Protein AF-A0A7X9MT19-F1 (afdb_monomer)

Sequence (142 aa):
MHLLQWLSTDEYKQKVISKILVEGAILQFILSFVMIAVYLFTDMEPLFLLLIPFAVFLFYSLARYIFSGIEFANVFTADEVRAAKKRNLLSSIAFCVGMSLLSILMGRSMLDSVMVPLIAGILWFVMNSISLRKSVQKNADL

Nearest PDB structures (foldseek):
  5mm0-assembly1_A  TM=4.218E-01  e=2.011E+00  Pyrococcus furiosus DSM 3638
  5mm1-assembly1_A  TM=3.998E-01  e=5.047E+00  Pyrococcus furiosus DSM 3638

Mean predicted aligned error: 5.87 Å

Structure (mmCIF, N/CA/C/O backbone):
data_AF-A0A7X9MT19-F1
#
_entry.id   AF-A0A7X9MT19-F1
#
loop_
_atom_site.group_PDB
_atom_site.id
_atom_site.type_symbol
_atom_site.label_atom_id
_atom_site.label_alt_id
_atom_site.label_comp_id
_atom_site.label_asym_id
_atom_site.label_entity_id
_atom_site.label_seq_id
_atom_site.pdbx_PDB_ins_code
_atom_site.Cartn_x
_atom_site.Cartn_y
_atom_site.Cartn_z
_atom_site.occupancy
_atom_site.B_iso_or_equiv
_atom_site.auth_seq_id
_atom_site.auth_comp_id
_atom_site.auth_asym_id
_atom_site.auth_atom_id
_atom_site.pdbx_PDB_model_num
ATOM 1 N N . MET A 1 1 ? 9.530 20.443 11.275 1.00 52.16 1 MET A N 1
ATOM 2 C CA . MET A 1 1 ? 8.618 19.321 10.961 1.00 52.16 1 MET A CA 1
ATOM 3 C C . MET A 1 1 ? 9.482 18.096 10.705 1.00 52.16 1 MET A C 1
ATOM 5 O O . MET A 1 1 ? 10.273 18.127 9.772 1.00 52.16 1 MET A O 1
ATOM 9 N N . HIS A 1 2 ? 9.442 17.084 11.575 1.00 68.44 2 HIS A N 1
ATOM 10 C CA . HIS A 1 2 ? 10.189 15.839 11.341 1.00 68.44 2 HIS A CA 1
ATOM 11 C C . HIS A 1 2 ? 9.504 15.061 10.207 1.00 68.44 2 HIS A C 1
ATOM 13 O O . HIS A 1 2 ? 8.283 14.939 10.227 1.00 68.44 2 HIS A O 1
ATOM 19 N N . LEU A 1 3 ? 10.267 14.507 9.254 1.00 65.25 3 LEU A N 1
ATOM 20 C CA . LEU A 1 3 ? 9.754 13.702 8.123 1.00 65.25 3 LEU A CA 1
ATOM 21 C C . LEU A 1 3 ? 8.758 12.603 8.554 1.00 65.25 3 LEU A C 1
ATOM 23 O O . LEU A 1 3 ? 7.848 12.251 7.811 1.00 65.25 3 LEU A O 1
ATOM 27 N N . LEU A 1 4 ? 8.892 12.113 9.787 1.00 67.00 4 LEU A N 1
ATOM 28 C CA . LEU A 1 4 ? 8.048 11.078 10.382 1.00 67.00 4 LEU A CA 1
ATOM 29 C C . LEU A 1 4 ? 6.609 11.526 10.685 1.00 67.00 4 LEU A C 1
ATOM 31 O O . LEU A 1 4 ? 5.703 10.697 10.668 1.00 67.00 4 LEU A O 1
ATOM 35 N N . GLN A 1 5 ? 6.367 12.825 10.898 1.00 72.31 5 GLN A N 1
ATOM 36 C CA . GLN A 1 5 ? 5.022 13.351 11.177 1.00 72.31 5 GLN A CA 1
ATOM 37 C C . GLN A 1 5 ? 4.077 13.246 9.973 1.00 72.31 5 GLN A C 1
ATOM 39 O O . GLN A 1 5 ? 2.864 13.291 10.155 1.00 72.31 5 GLN A O 1
ATOM 44 N N . TRP A 1 6 ? 4.608 13.079 8.758 1.00 73.31 6 TRP A N 1
ATOM 45 C CA . TRP A 1 6 ? 3.794 12.854 7.562 1.00 73.31 6 TRP A CA 1
ATOM 46 C C . TRP A 1 6 ? 3.208 11.433 7.498 1.00 73.31 6 TRP A C 1
ATOM 48 O O . TRP A 1 6 ? 2.183 11.220 6.860 1.00 73.31 6 TRP A O 1
ATOM 58 N N . LEU A 1 7 ? 3.831 10.459 8.176 1.00 73.94 7 LEU A N 1
ATOM 59 C CA . LEU A 1 7 ? 3.422 9.050 8.126 1.00 73.94 7 LEU A CA 1
ATOM 60 C C . LEU A 1 7 ? 2.205 8.753 9.011 1.00 73.94 7 LEU A C 1
ATOM 62 O O . LEU A 1 7 ? 1.333 7.979 8.628 1.00 73.94 7 LEU A O 1
ATOM 66 N N . SER A 1 8 ? 2.162 9.317 10.218 1.00 79.00 8 SER A N 1
ATOM 67 C CA . SER A 1 8 ? 1.077 9.128 11.188 1.00 79.00 8 SER A CA 1
ATOM 68 C C . SER A 1 8 ? 1.238 10.127 12.332 1.00 79.00 8 SER A C 1
ATOM 70 O O . SER A 1 8 ? 2.356 10.531 12.635 1.00 79.00 8 SER A O 1
ATOM 72 N N . THR A 1 9 ? 0.158 10.493 13.019 1.00 81.50 9 THR A N 1
ATOM 73 C CA . THR A 1 9 ? 0.226 11.253 14.283 1.00 81.50 9 THR A CA 1
ATOM 74 C C . THR A 1 9 ? 0.590 10.374 15.485 1.00 81.50 9 THR A C 1
ATOM 76 O O . THR A 1 9 ? 1.100 10.874 16.480 1.00 81.50 9 THR A O 1
ATOM 79 N N . ASP A 1 10 ? 0.362 9.066 15.376 1.00 85.44 10 ASP A N 1
ATOM 80 C CA . ASP A 1 10 ? 0.669 8.053 16.390 1.00 85.44 10 ASP A CA 1
ATOM 81 C C . ASP A 1 10 ? 2.124 7.557 16.265 1.00 85.44 10 ASP A C 1
ATOM 83 O O . ASP A 1 10 ? 2.519 7.042 15.212 1.00 85.44 10 ASP A O 1
ATOM 87 N N . GLU A 1 11 ? 2.904 7.690 17.345 1.00 86.50 11 GLU A N 1
ATOM 88 C CA . GLU A 1 11 ? 4.321 7.306 17.423 1.00 86.50 11 GLU A CA 1
ATOM 89 C C . GLU A 1 11 ? 4.543 5.799 17.214 1.00 86.50 11 GLU A C 1
ATOM 91 O O . GLU A 1 11 ? 5.501 5.396 16.545 1.00 86.50 11 GLU A O 1
ATOM 96 N N . TYR A 1 12 ? 3.648 4.950 17.731 1.00 86.50 12 TYR A N 1
ATOM 97 C CA . TYR A 1 12 ? 3.736 3.503 17.532 1.00 86.50 12 TYR A CA 1
ATOM 98 C C . TYR A 1 12 ? 3.624 3.171 16.043 1.00 86.50 12 TYR A C 1
ATOM 100 O O . TYR A 1 12 ? 4.444 2.431 15.489 1.00 86.50 12 TYR A O 1
ATOM 108 N N . LYS A 1 13 ? 2.660 3.798 15.362 1.00 87.62 13 LYS A N 1
ATOM 109 C CA . LYS A 1 13 ? 2.476 3.627 13.919 1.00 87.62 13 LYS A CA 1
ATOM 110 C C . LYS A 1 13 ? 3.675 4.127 13.124 1.00 87.62 13 LYS A C 1
ATOM 112 O O . LYS A 1 13 ? 4.129 3.425 12.224 1.00 87.62 13 LYS A O 1
ATOM 117 N N . GLN A 1 14 ? 4.230 5.287 13.481 1.00 88.94 14 GLN A N 1
ATOM 118 C CA . GLN A 1 14 ? 5.434 5.813 12.830 1.00 88.94 14 GLN A CA 1
ATOM 119 C C . GLN A 1 14 ? 6.601 4.821 12.914 1.00 88.94 14 GLN A C 1
ATOM 121 O O . GLN A 1 14 ? 7.248 4.551 11.899 1.00 88.94 14 GLN A O 1
ATOM 126 N N . LYS A 1 15 ? 6.850 4.243 14.097 1.00 90.19 15 LYS A N 1
ATOM 127 C CA . LYS A 1 15 ? 7.925 3.260 14.308 1.00 90.19 15 LYS A CA 1
ATOM 128 C C . LYS A 1 15 ? 7.729 2.007 13.457 1.00 90.19 15 LYS A C 1
ATOM 130 O O . LYS A 1 15 ? 8.677 1.554 12.815 1.00 90.19 15 LYS A O 1
ATOM 135 N N . VAL A 1 16 ? 6.509 1.470 13.406 1.00 91.62 16 VAL A N 1
ATOM 136 C CA . VAL A 1 16 ? 6.205 0.269 12.611 1.00 91.62 16 VAL A CA 1
ATOM 137 C C . VAL A 1 16 ? 6.347 0.539 11.113 1.00 91.62 16 VAL A C 1
ATOM 139 O O . VAL A 1 16 ? 7.021 -0.230 10.430 1.00 91.62 16 VAL A O 1
ATOM 142 N N . ILE A 1 17 ? 5.776 1.635 10.600 1.00 92.38 17 ILE A N 1
ATOM 143 C CA . ILE A 1 17 ? 5.865 1.957 9.168 1.00 92.38 17 ILE A CA 1
ATOM 144 C C . ILE A 1 17 ? 7.322 2.215 8.770 1.00 92.38 17 ILE A C 1
ATOM 146 O O . ILE A 1 17 ? 7.785 1.670 7.772 1.00 92.38 17 ILE A O 1
ATOM 150 N N . SER A 1 18 ? 8.073 2.970 9.576 1.00 92.81 18 SER A N 1
ATOM 151 C CA . SER A 1 18 ? 9.489 3.249 9.300 1.00 92.81 18 SER A CA 1
ATOM 152 C C . SER A 1 18 ? 10.316 1.969 9.255 1.00 92.81 18 SER A C 1
ATOM 154 O O . SER A 1 18 ? 11.120 1.794 8.346 1.00 92.81 18 SER A O 1
ATOM 156 N N . LYS A 1 19 ? 10.082 1.039 10.190 1.00 94.56 19 LYS A N 1
ATOM 157 C CA . LYS A 1 19 ? 10.743 -0.269 10.185 1.00 94.56 19 LYS A CA 1
ATOM 158 C C . LYS A 1 19 ? 10.461 -1.035 8.891 1.00 94.56 19 LYS A C 1
ATOM 160 O O . LYS A 1 19 ? 11.397 -1.536 8.282 1.00 94.56 19 LYS A O 1
ATOM 165 N N . ILE A 1 20 ? 9.202 -1.092 8.456 1.00 94.94 20 ILE A N 1
ATOM 166 C CA . ILE A 1 20 ? 8.810 -1.785 7.219 1.00 94.94 20 ILE A CA 1
ATOM 167 C C . ILE A 1 20 ? 9.474 -1.144 5.995 1.00 94.94 20 ILE A C 1
ATOM 169 O O . ILE A 1 20 ? 10.001 -1.860 5.146 1.00 94.94 20 ILE A O 1
ATOM 173 N N . LEU A 1 21 ? 9.488 0.190 5.918 1.00 95.12 21 LEU A N 1
ATOM 174 C CA . LEU A 1 21 ? 10.123 0.915 4.817 1.00 95.12 21 LEU A CA 1
ATOM 175 C C . LEU A 1 21 ? 11.637 0.690 4.782 1.00 95.12 21 LEU A C 1
ATOM 177 O O . LEU A 1 21 ? 12.192 0.491 3.707 1.00 95.12 21 LEU A O 1
ATOM 181 N N . VAL A 1 22 ? 12.302 0.678 5.939 1.00 96.38 22 VAL A N 1
ATOM 182 C CA . VAL A 1 22 ? 13.739 0.388 6.030 1.00 96.38 22 VAL A CA 1
ATOM 183 C C . VAL A 1 22 ? 14.032 -1.066 5.649 1.00 96.38 22 VAL A C 1
ATOM 185 O O . VAL A 1 22 ? 14.935 -1.298 4.851 1.00 96.38 22 VAL A O 1
ATOM 188 N N . GLU A 1 23 ? 13.255 -2.037 6.148 1.00 96.38 23 GLU A N 1
ATOM 189 C CA . GLU A 1 23 ? 13.363 -3.454 5.752 1.00 96.38 23 GLU A CA 1
ATOM 190 C C . GLU A 1 23 ? 13.232 -3.602 4.225 1.00 96.38 23 GLU A C 1
ATOM 192 O O . GLU A 1 23 ? 14.074 -4.231 3.582 1.00 96.38 23 GLU A O 1
ATOM 197 N N . GLY A 1 24 ? 12.219 -2.964 3.633 1.00 97.12 24 GLY A N 1
ATOM 198 C CA . GLY A 1 24 ? 12.013 -2.955 2.189 1.00 97.12 24 GLY A CA 1
ATOM 199 C C . GLY A 1 24 ? 13.169 -2.298 1.433 1.00 97.12 24 GLY A C 1
ATOM 200 O O . GLY A 1 24 ? 13.638 -2.848 0.439 1.00 97.12 24 GLY A O 1
ATOM 201 N N . ALA A 1 25 ? 13.639 -1.132 1.879 1.00 97.06 25 ALA A N 1
ATOM 202 C CA . ALA A 1 25 ? 14.693 -0.383 1.198 1.00 97.06 25 ALA A CA 1
ATOM 203 C C . ALA A 1 25 ? 16.029 -1.139 1.210 1.00 97.06 25 ALA A C 1
ATOM 205 O O . ALA A 1 25 ? 16.744 -1.134 0.210 1.00 97.06 25 ALA A O 1
ATOM 206 N N . ILE A 1 26 ? 16.344 -1.841 2.304 1.00 97.94 26 ILE A N 1
ATOM 207 C CA . ILE A 1 26 ? 17.516 -2.723 2.383 1.00 97.94 26 ILE A CA 1
ATOM 208 C C . ILE A 1 26 ? 17.389 -3.869 1.371 1.00 97.94 26 ILE A C 1
ATOM 210 O O . ILE A 1 26 ? 18.339 -4.140 0.637 1.00 97.94 26 ILE A O 1
ATOM 214 N N . LEU A 1 27 ? 16.219 -4.513 1.286 1.00 97.38 27 LEU A N 1
ATOM 215 C CA . LEU A 1 27 ? 15.971 -5.567 0.297 1.00 97.38 27 LEU A CA 1
ATOM 216 C C . LEU A 1 27 ? 16.119 -5.050 -1.137 1.00 97.38 27 LEU A C 1
ATOM 218 O O . LEU A 1 27 ? 16.770 -5.698 -1.954 1.00 97.38 27 LEU A O 1
ATOM 222 N N . GLN A 1 28 ? 15.567 -3.871 -1.430 1.00 97.75 28 GLN A N 1
ATOM 223 C CA . GLN A 1 28 ? 15.719 -3.219 -2.728 1.00 97.75 28 GLN A CA 1
ATOM 224 C C . GLN A 1 28 ? 17.185 -2.946 -3.043 1.00 97.75 28 GLN A C 1
ATOM 226 O O . GLN A 1 28 ? 17.639 -3.251 -4.139 1.00 97.75 28 GLN A O 1
ATOM 231 N N . PHE A 1 29 ? 17.923 -2.377 -2.090 1.00 97.56 29 PHE A N 1
ATOM 232 C CA . PHE A 1 29 ? 19.330 -2.039 -2.256 1.00 97.56 29 PHE A CA 1
ATOM 233 C C . PHE A 1 29 ? 20.152 -3.276 -2.615 1.00 97.56 29 PHE A C 1
ATOM 235 O O . PHE A 1 29 ? 20.856 -3.267 -3.620 1.00 97.56 29 PHE A O 1
ATOM 242 N N . ILE A 1 30 ? 19.993 -4.364 -1.856 1.00 97.69 30 ILE A N 1
ATOM 243 C CA . ILE A 1 30 ? 20.666 -5.638 -2.132 1.00 97.69 30 ILE A CA 1
ATOM 244 C C . ILE A 1 30 ? 20.270 -6.165 -3.515 1.00 97.69 30 ILE A C 1
ATOM 246 O O . ILE A 1 30 ? 21.142 -6.533 -4.303 1.00 97.69 30 ILE A O 1
ATOM 250 N N . LEU A 1 31 ? 18.973 -6.168 -3.843 1.00 97.19 31 LEU A N 1
ATOM 251 C CA . LEU A 1 31 ? 18.499 -6.698 -5.119 1.00 97.19 31 LEU A CA 1
ATOM 252 C C . LEU A 1 31 ? 18.999 -5.875 -6.310 1.00 97.19 31 LEU A C 1
ATOM 254 O O . LEU A 1 31 ? 19.313 -6.453 -7.344 1.00 97.19 31 LEU A O 1
ATOM 258 N N . SER A 1 32 ? 19.156 -4.559 -6.163 1.00 96.56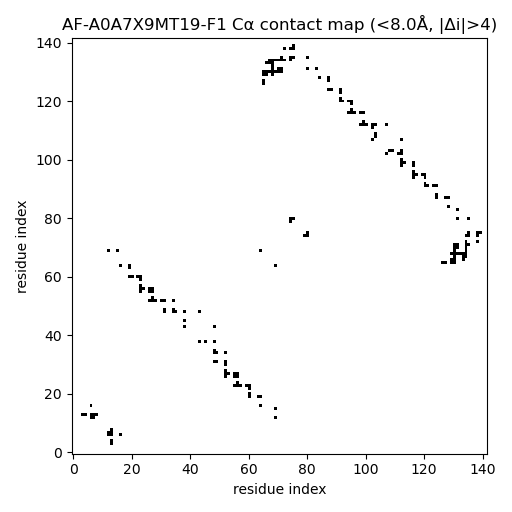 32 SER A N 1
ATOM 259 C CA . SER A 1 32 ? 19.75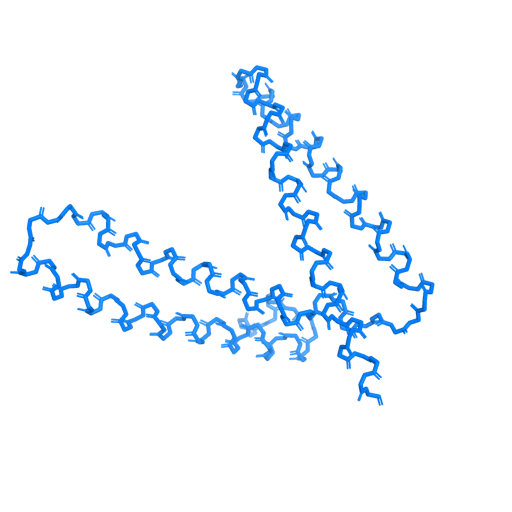0 -3.706 -7.195 1.00 96.56 32 SER A CA 1
ATOM 260 C C . SER A 1 32 ? 21.183 -4.125 -7.534 1.00 96.56 32 SER A C 1
ATOM 262 O O . SER A 1 32 ? 21.518 -4.195 -8.712 1.00 96.56 32 SER A O 1
ATOM 264 N N . PHE A 1 33 ? 22.019 -4.479 -6.548 1.00 96.56 33 PHE A N 1
ATOM 265 C CA . PHE A 1 33 ? 23.363 -5.009 -6.836 1.00 96.56 33 PHE A CA 1
ATOM 266 C C . PHE A 1 33 ? 23.313 -6.353 -7.554 1.00 96.56 33 PHE A C 1
ATOM 268 O O . PHE A 1 33 ? 24.092 -6.580 -8.479 1.00 96.56 33 PHE A O 1
ATOM 275 N N . VAL A 1 34 ? 22.380 -7.227 -7.168 1.00 96.06 34 VAL A N 1
ATOM 276 C CA . VAL A 1 34 ? 22.169 -8.500 -7.868 1.00 96.06 34 VAL A CA 1
ATOM 277 C C . VAL A 1 34 ? 21.769 -8.246 -9.323 1.00 96.06 34 VAL A C 1
ATOM 279 O O . VAL A 1 34 ? 22.333 -8.866 -10.217 1.00 96.06 34 VAL A O 1
ATOM 282 N N . MET A 1 35 ? 20.861 -7.303 -9.587 1.00 95.88 35 MET A N 1
ATOM 283 C CA . MET A 1 35 ? 20.431 -6.970 -10.950 1.00 95.88 35 MET A CA 1
ATOM 284 C C . MET A 1 35 ? 21.548 -6.337 -11.784 1.00 95.88 35 MET A C 1
ATOM 286 O O . MET A 1 35 ? 21.666 -6.650 -12.965 1.00 95.88 35 MET A O 1
ATOM 290 N N . ILE A 1 36 ? 22.407 -5.508 -11.180 1.00 94.62 36 ILE A N 1
ATOM 291 C CA . ILE A 1 36 ? 23.613 -4.993 -11.847 1.00 94.62 36 ILE A CA 1
ATOM 292 C C . ILE A 1 36 ? 24.542 -6.149 -12.229 1.00 94.62 36 ILE A C 1
ATOM 294 O O . ILE A 1 36 ? 25.047 -6.173 -13.344 1.00 94.62 36 ILE A O 1
ATOM 298 N N . ALA A 1 37 ? 24.747 -7.129 -11.345 1.00 94.69 37 ALA A N 1
ATOM 299 C CA . ALA A 1 37 ? 25.545 -8.302 -11.683 1.00 94.69 37 ALA A CA 1
ATOM 300 C C . ALA A 1 37 ? 24.906 -9.100 -12.832 1.00 94.69 37 ALA A C 1
ATOM 302 O O . ALA A 1 37 ? 25.599 -9.444 -13.781 1.00 94.69 37 ALA A O 1
ATOM 303 N N . VAL A 1 38 ? 23.588 -9.332 -12.796 1.00 95.06 38 VAL A N 1
ATOM 304 C CA . VAL A 1 38 ? 22.850 -10.014 -13.877 1.00 95.06 38 VAL A CA 1
ATOM 305 C C . VAL A 1 38 ? 23.005 -9.281 -15.212 1.00 95.06 38 VAL A C 1
ATOM 307 O O . VAL A 1 38 ? 23.246 -9.931 -16.227 1.00 95.06 38 VAL A O 1
ATOM 310 N N . TYR A 1 39 ? 22.940 -7.948 -15.216 1.00 94.81 39 TYR A N 1
ATOM 311 C CA . TYR A 1 39 ? 23.153 -7.134 -16.416 1.00 94.81 39 TYR A CA 1
ATOM 312 C C . TYR A 1 39 ? 24.520 -7.381 -17.068 1.00 94.81 39 TYR A C 1
ATOM 314 O O . TYR A 1 39 ? 24.631 -7.409 -18.285 1.00 94.81 39 TYR A O 1
ATOM 322 N N . LEU A 1 40 ? 25.572 -7.591 -16.270 1.00 94.19 40 LEU A N 1
ATOM 323 C CA . LEU A 1 40 ? 26.923 -7.816 -16.800 1.00 94.19 40 LEU A CA 1
ATOM 324 C C . LEU A 1 40 ? 27.084 -9.171 -17.505 1.00 94.19 40 LEU A C 1
ATOM 326 O O . LEU A 1 40 ? 28.036 -9.344 -18.262 1.00 94.19 40 LEU A O 1
ATOM 330 N N . PHE A 1 41 ? 26.186 -10.127 -17.253 1.00 94.31 41 PHE A N 1
ATOM 331 C CA . PHE A 1 41 ? 26.259 -11.486 -17.798 1.00 94.31 41 PHE A CA 1
ATOM 332 C C . PHE A 1 41 ? 25.088 -11.842 -18.724 1.00 94.31 41 PHE A C 1
ATOM 334 O O . PHE A 1 41 ? 25.019 -12.975 -19.199 1.00 94.31 41 PHE A O 1
ATOM 341 N N . THR A 1 42 ? 24.151 -10.919 -18.962 1.00 93.00 42 THR A N 1
ATOM 342 C CA . THR A 1 42 ? 22.942 -11.171 -19.759 1.00 93.00 42 THR A CA 1
ATOM 343 C C . THR A 1 42 ? 22.549 -9.946 -20.579 1.00 93.00 42 THR A C 1
ATOM 345 O O . THR A 1 42 ? 22.718 -8.819 -20.129 1.00 93.00 42 THR A O 1
ATOM 348 N N . ASP A 1 43 ? 21.923 -10.157 -21.737 1.00 92.12 43 ASP A N 1
ATOM 349 C CA . ASP A 1 43 ? 21.379 -9.079 -22.581 1.00 92.12 43 ASP A CA 1
ATOM 350 C C . ASP A 1 43 ? 19.955 -8.660 -22.160 1.00 92.12 43 ASP A C 1
ATOM 352 O O . ASP A 1 43 ? 19.113 -8.306 -22.988 1.00 92.12 43 ASP A O 1
ATOM 356 N N . MET A 1 44 ? 19.635 -8.759 -20.865 1.00 91.88 44 MET A N 1
ATOM 357 C CA . MET A 1 44 ? 18.319 -8.370 -20.360 1.00 91.88 44 MET A CA 1
ATOM 358 C C . MET A 1 44 ? 18.088 -6.865 -20.510 1.00 91.88 44 MET A C 1
ATOM 360 O O . MET A 1 44 ? 18.973 -6.048 -20.255 1.00 91.88 44 MET A O 1
ATOM 364 N N . GLU A 1 45 ? 16.856 -6.491 -20.860 1.00 93.56 45 GLU A N 1
ATOM 365 C CA . GLU A 1 45 ? 16.482 -5.087 -20.998 1.00 93.56 45 GLU A CA 1
ATOM 366 C C . GLU A 1 45 ? 16.666 -4.341 -19.657 1.00 93.56 45 GLU A C 1
ATOM 368 O O . GLU A 1 45 ? 16.104 -4.766 -18.635 1.00 93.56 45 GLU A O 1
ATOM 373 N N . PRO A 1 46 ? 17.391 -3.203 -19.635 1.00 92.44 46 PRO A N 1
ATOM 374 C CA . PRO A 1 46 ? 17.668 -2.457 -18.405 1.00 92.44 46 PRO A CA 1
ATOM 375 C C . PRO A 1 46 ? 16.412 -2.051 -17.627 1.00 92.44 46 PRO A C 1
ATOM 377 O O . PRO A 1 46 ? 16.438 -1.964 -16.398 1.00 92.44 46 PRO A O 1
ATOM 380 N N . LEU A 1 47 ? 15.297 -1.829 -18.331 1.00 94.50 47 LEU A N 1
ATOM 381 C CA . LEU A 1 47 ? 14.023 -1.475 -17.716 1.00 94.50 47 LEU A CA 1
ATOM 382 C C . LEU A 1 47 ? 13.511 -2.580 -16.782 1.00 94.50 47 LEU A C 1
ATOM 384 O O . LEU A 1 47 ? 13.091 -2.278 -15.666 1.00 94.50 47 LEU A O 1
ATOM 388 N N . PHE A 1 48 ? 13.578 -3.852 -17.192 1.00 91.75 48 PHE A N 1
ATOM 389 C CA . PHE A 1 48 ? 13.139 -4.968 -16.346 1.00 91.75 48 PHE A CA 1
ATOM 390 C C . PHE A 1 48 ? 14.048 -5.145 -15.130 1.00 91.75 48 PHE A C 1
ATOM 392 O O . PHE A 1 48 ? 13.559 -5.366 -14.021 1.00 91.75 48 PHE A O 1
ATOM 399 N N . LEU A 1 49 ? 15.358 -4.979 -15.318 1.00 93.38 49 LEU A N 1
ATOM 400 C CA . LEU A 1 49 ? 16.343 -5.071 -14.241 1.00 93.38 49 LEU A CA 1
ATOM 401 C C . LEU A 1 49 ? 16.157 -3.976 -13.185 1.00 93.38 49 LEU A C 1
ATOM 403 O O . LEU A 1 49 ? 16.361 -4.230 -12.001 1.00 93.38 49 LEU A O 1
ATOM 407 N N . LEU A 1 50 ? 15.714 -2.782 -13.587 1.00 94.25 50 LEU A N 1
ATOM 408 C CA . LEU A 1 50 ? 15.332 -1.719 -12.659 1.00 94.25 50 LEU A CA 1
ATOM 409 C C . LEU A 1 50 ? 13.972 -1.994 -12.003 1.00 94.25 50 LEU A C 1
ATOM 411 O O . LEU A 1 50 ? 13.802 -1.766 -10.806 1.00 94.25 50 LEU A O 1
ATOM 415 N N . LEU A 1 51 ? 12.995 -2.480 -12.770 1.00 96.06 51 LEU A N 1
ATOM 416 C CA . LEU A 1 51 ? 11.627 -2.673 -12.293 1.00 96.06 51 LEU A CA 1
ATOM 417 C C . LEU A 1 51 ? 11.549 -3.716 -11.172 1.00 96.06 51 LEU A C 1
ATOM 419 O O . LEU A 1 51 ? 10.789 -3.525 -10.225 1.00 96.06 51 LEU A O 1
ATOM 423 N N . ILE A 1 52 ? 12.337 -4.792 -11.248 1.00 95.69 52 ILE A N 1
ATOM 424 C CA . ILE A 1 52 ? 12.289 -5.905 -10.288 1.00 95.69 52 ILE A CA 1
ATOM 425 C C . ILE A 1 52 ? 12.587 -5.446 -8.839 1.00 95.69 52 ILE A C 1
ATOM 427 O O . ILE A 1 52 ? 11.732 -5.670 -7.979 1.00 95.69 52 ILE A O 1
ATOM 431 N N . PRO A 1 53 ? 13.711 -4.764 -8.524 1.00 96.44 53 PRO A N 1
ATOM 432 C CA . PRO A 1 53 ? 13.979 -4.207 -7.193 1.00 96.44 53 PRO A CA 1
ATOM 433 C C . PRO A 1 53 ? 12.871 -3.306 -6.655 1.00 96.44 53 PRO A C 1
ATOM 435 O O . PRO A 1 53 ? 12.470 -3.452 -5.499 1.00 96.44 53 PRO A O 1
ATOM 438 N N . PHE A 1 54 ? 12.337 -2.408 -7.485 1.00 96.62 54 PHE A N 1
ATOM 439 C CA . PHE A 1 54 ? 11.257 -1.511 -7.073 1.00 96.62 54 PHE A CA 1
ATOM 440 C C . PHE A 1 54 ? 9.936 -2.253 -6.846 1.00 96.62 54 PHE A C 1
ATOM 442 O O . PHE A 1 54 ? 9.231 -1.973 -5.877 1.00 96.62 54 PHE A O 1
ATOM 449 N N . ALA A 1 55 ? 9.605 -3.229 -7.691 1.00 96.38 55 ALA A N 1
ATOM 450 C CA . ALA A 1 55 ? 8.430 -4.067 -7.495 1.00 96.38 55 ALA A CA 1
ATOM 451 C C . ALA A 1 55 ? 8.542 -4.852 -6.180 1.00 96.38 55 ALA A C 1
ATOM 453 O O . ALA A 1 55 ? 7.606 -4.845 -5.382 1.00 96.38 55 ALA A O 1
ATOM 454 N N . VAL A 1 56 ? 9.701 -5.461 -5.906 1.00 96.38 56 VAL A N 1
ATOM 455 C CA . VAL A 1 56 ? 9.953 -6.179 -4.647 1.00 96.38 56 VAL A CA 1
ATOM 456 C C . VAL A 1 56 ? 9.816 -5.249 -3.447 1.00 96.38 56 VAL A C 1
ATOM 458 O O . VAL A 1 56 ? 9.126 -5.613 -2.498 1.00 96.38 56 VAL A O 1
ATOM 461 N N . PHE A 1 57 ? 10.388 -4.042 -3.496 1.00 97.69 57 PHE A N 1
ATOM 462 C CA . PHE A 1 57 ? 10.214 -3.033 -2.448 1.00 97.69 57 PHE A CA 1
ATOM 463 C C . PHE A 1 57 ? 8.740 -2.753 -2.154 1.00 97.69 57 PHE A C 1
ATOM 465 O O . PHE A 1 57 ? 8.305 -2.837 -1.001 1.00 97.69 57 PHE A O 1
ATOM 472 N N . LEU A 1 58 ? 7.971 -2.435 -3.199 1.00 96.50 58 LEU A N 1
ATOM 473 C CA . LEU A 1 58 ? 6.567 -2.062 -3.079 1.00 96.50 58 LEU A CA 1
ATOM 474 C C . LEU A 1 58 ? 5.731 -3.219 -2.533 1.00 96.50 58 LEU A C 1
ATOM 476 O O . LEU A 1 58 ? 5.023 -3.042 -1.542 1.00 96.50 58 LEU A O 1
ATOM 480 N N . PHE A 1 59 ? 5.837 -4.410 -3.128 1.00 95.50 59 PHE A N 1
ATOM 481 C CA . PHE A 1 59 ? 5.049 -5.567 -2.704 1.00 95.50 59 PHE A CA 1
ATOM 482 C C . PHE A 1 59 ? 5.444 -6.062 -1.315 1.00 95.50 59 PHE A C 1
ATOM 484 O O . PHE A 1 59 ? 4.560 -6.383 -0.521 1.00 95.50 59 PHE A O 1
ATOM 491 N N . TYR A 1 60 ? 6.738 -6.079 -0.982 1.00 96.25 60 TYR A N 1
ATOM 492 C CA . TYR A 1 60 ? 7.203 -6.443 0.355 1.00 96.25 60 TYR A CA 1
ATOM 493 C C . TYR A 1 60 ? 6.652 -5.481 1.408 1.00 96.25 60 TYR A C 1
ATOM 495 O O . TYR A 1 60 ? 6.050 -5.914 2.393 1.00 96.25 60 TYR A O 1
ATOM 503 N N . SER A 1 61 ? 6.811 -4.175 1.176 1.00 96.19 61 SER A N 1
ATOM 504 C CA . SER A 1 61 ? 6.380 -3.141 2.117 1.00 96.19 61 SER A CA 1
ATOM 505 C C . SER A 1 61 ? 4.865 -3.161 2.294 1.00 96.19 61 SER A C 1
ATOM 507 O O . SER A 1 61 ? 4.373 -3.140 3.422 1.00 96.19 61 SER A O 1
ATOM 509 N N . LEU A 1 62 ? 4.118 -3.289 1.194 1.00 93.44 62 LEU A N 1
ATOM 510 C CA . LEU A 1 62 ? 2.662 -3.383 1.209 1.00 93.44 62 LEU A CA 1
ATOM 511 C C . LEU A 1 62 ? 2.180 -4.634 1.950 1.00 93.44 62 LEU A C 1
ATOM 513 O O . LEU A 1 62 ? 1.319 -4.540 2.823 1.00 93.44 62 LEU A O 1
ATOM 517 N N . ALA A 1 63 ? 2.756 -5.801 1.652 1.00 91.75 63 ALA A N 1
ATOM 518 C CA . ALA A 1 63 ? 2.399 -7.047 2.318 1.00 91.75 63 ALA A CA 1
ATOM 519 C C . ALA A 1 63 ? 2.679 -6.969 3.823 1.00 91.75 63 ALA A C 1
ATOM 521 O O . ALA A 1 63 ? 1.815 -7.296 4.637 1.00 91.75 63 ALA A O 1
ATOM 522 N N . ARG A 1 64 ? 3.865 -6.490 4.216 1.00 94.31 64 ARG A N 1
ATOM 523 C CA . ARG A 1 64 ? 4.241 -6.324 5.627 1.00 94.31 64 ARG A CA 1
ATOM 524 C C . ARG A 1 64 ? 3.342 -5.323 6.337 1.00 94.31 64 ARG A C 1
ATOM 526 O O . ARG A 1 64 ? 2.930 -5.598 7.462 1.00 94.31 64 ARG A O 1
ATOM 533 N N . TYR A 1 65 ? 2.979 -4.227 5.675 1.00 92.94 65 TYR A N 1
ATOM 534 C CA . TYR A 1 65 ? 2.014 -3.263 6.191 1.00 92.94 65 TYR A CA 1
ATOM 535 C C . TYR A 1 65 ? 0.654 -3.926 6.455 1.00 92.94 65 TYR A C 1
ATOM 537 O O . TYR A 1 65 ? 0.189 -3.920 7.595 1.00 92.94 65 TYR A O 1
ATOM 545 N N . ILE A 1 66 ? 0.068 -4.608 5.465 1.00 90.38 66 ILE A N 1
ATOM 546 C CA . ILE A 1 66 ? -1.208 -5.328 5.624 1.00 90.38 66 ILE A CA 1
ATOM 547 C C . ILE A 1 66 ? -1.124 -6.347 6.767 1.00 90.38 66 ILE A C 1
ATOM 549 O O . ILE A 1 66 ? -1.977 -6.372 7.652 1.00 90.38 66 ILE A O 1
ATOM 553 N N . PHE A 1 67 ? -0.085 -7.184 6.788 1.00 89.88 67 PHE A N 1
ATOM 554 C CA . PHE A 1 67 ? 0.049 -8.237 7.797 1.00 89.88 67 PHE A CA 1
ATOM 555 C C . PHE A 1 67 ? 0.360 -7.713 9.194 1.00 89.88 67 PHE A C 1
ATOM 557 O O . PHE A 1 67 ? 0.107 -8.405 10.184 1.00 89.88 67 PHE A O 1
ATOM 564 N N . SER A 1 68 ? 0.901 -6.502 9.302 1.00 88.56 68 SER A N 1
ATOM 565 C CA . SER A 1 68 ? 1.143 -5.889 10.598 1.00 88.56 68 SER A CA 1
ATOM 566 C C . SER A 1 68 ? -0.149 -5.458 11.300 1.00 88.56 68 SER A C 1
ATOM 568 O O . SER A 1 68 ? -0.142 -5.409 12.529 1.00 88.56 68 SER A O 1
ATOM 570 N N . GLY A 1 69 ? -1.257 -5.248 10.576 1.00 86.81 69 GLY A N 1
ATOM 571 C CA . GLY A 1 69 ? -2.570 -4.943 11.161 1.00 86.81 69 GLY A CA 1
ATOM 572 C C . GLY A 1 69 ? -2.663 -3.570 11.841 1.00 86.81 69 GLY A C 1
ATOM 573 O O . GLY A 1 69 ? -3.650 -3.282 12.507 1.00 86.81 69 GLY A O 1
ATOM 574 N N . ILE A 1 70 ? -1.651 -2.708 11.681 1.00 88.00 70 ILE A N 1
ATOM 575 C CA . ILE A 1 70 ? -1.500 -1.432 12.419 1.00 88.00 70 ILE A CA 1
ATOM 576 C C . ILE A 1 70 ? -2.674 -0.486 12.177 1.00 88.00 70 ILE A C 1
ATOM 578 O O . ILE A 1 70 ? -3.007 0.345 13.023 1.00 88.00 70 ILE A O 1
ATOM 582 N N . GLU A 1 71 ? -3.300 -0.597 11.010 1.00 83.56 71 GLU A N 1
ATOM 583 C CA . GLU A 1 71 ? -4.435 0.231 10.622 1.00 83.56 71 GLU A CA 1
ATOM 584 C C . GLU A 1 71 ? -5.622 0.070 11.582 1.00 83.56 71 GLU A C 1
ATOM 586 O O . GLU A 1 71 ? -6.343 1.034 11.843 1.00 83.56 71 GLU A O 1
ATOM 591 N N . PHE A 1 72 ? -5.758 -1.114 12.184 1.00 86.62 72 PHE A N 1
ATOM 592 C CA . PHE A 1 72 ? -6.825 -1.458 13.119 1.00 86.62 72 PHE A CA 1
ATOM 593 C C . PHE A 1 72 ? -6.320 -1.697 14.547 1.00 86.62 72 PHE A C 1
ATOM 595 O O . PHE A 1 72 ? -7.061 -2.258 15.348 1.00 86.62 72 PHE A O 1
ATOM 602 N N . ALA A 1 73 ? -5.112 -1.224 14.890 1.00 82.06 73 ALA A N 1
ATOM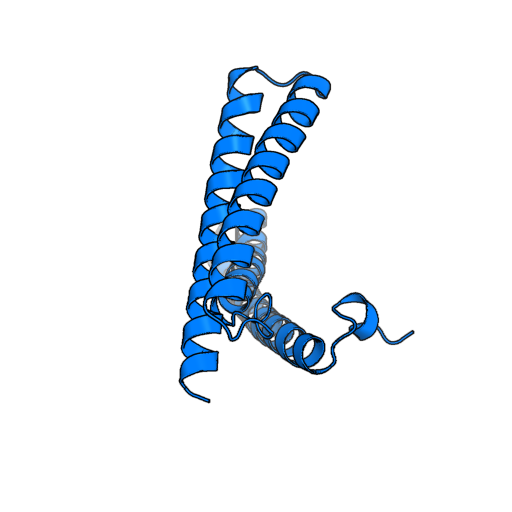 603 C CA . ALA A 1 73 ? -4.484 -1.449 16.201 1.00 82.06 73 ALA A CA 1
ATOM 604 C C . ALA A 1 73 ? -5.386 -1.085 17.399 1.00 82.06 73 ALA A C 1
ATOM 606 O O . ALA A 1 73 ? -5.291 -1.711 18.447 1.00 82.06 73 ALA A O 1
ATOM 607 N N . ASN A 1 74 ? -6.305 -0.131 17.216 1.00 82.19 74 ASN A N 1
ATOM 608 C CA . ASN A 1 74 ? -7.205 0.367 18.258 1.00 82.19 74 ASN A CA 1
ATOM 609 C C . ASN A 1 74 ? -8.580 -0.334 18.294 1.00 82.19 74 ASN A C 1
ATOM 611 O O . ASN A 1 74 ? -9.515 0.208 18.871 1.00 82.19 74 ASN A O 1
ATOM 615 N N . VAL A 1 75 ? -8.747 -1.475 17.620 1.00 84.19 75 VAL A N 1
ATOM 616 C CA . VAL A 1 75 ? -10.008 -2.236 17.578 1.00 84.19 75 VAL A CA 1
ATOM 617 C C . VAL A 1 75 ? -9.920 -3.417 18.543 1.00 84.19 75 VAL A C 1
ATOM 619 O O . VAL A 1 75 ? -9.155 -4.349 18.290 1.00 84.19 75 VAL A O 1
ATOM 622 N N . PHE A 1 76 ? -10.713 -3.408 19.615 1.00 82.06 76 PHE A N 1
ATOM 623 C CA . PHE A 1 76 ? -10.649 -4.415 20.686 1.00 82.06 76 PHE A CA 1
ATOM 624 C C . PHE A 1 76 ? -11.976 -5.146 20.909 1.00 82.06 76 PHE A C 1
ATOM 626 O O . PHE A 1 76 ? -11.984 -6.330 21.240 1.00 82.06 76 PHE A O 1
ATOM 633 N N . THR A 1 77 ? -13.110 -4.476 20.705 1.00 86.88 77 THR A N 1
ATOM 634 C CA . THR A 1 77 ? -14.434 -5.044 21.004 1.00 86.88 77 THR A CA 1
ATOM 635 C C . THR A 1 77 ? -15.119 -5.641 19.772 1.00 86.88 77 THR A C 1
ATOM 637 O O . THR A 1 77 ? -14.857 -5.261 18.628 1.00 86.88 77 THR A O 1
ATOM 640 N N . ALA A 1 78 ? -16.061 -6.566 19.990 1.00 85.50 78 ALA A N 1
ATOM 641 C CA . ALA A 1 78 ? -16.842 -7.172 18.907 1.00 85.50 78 ALA A CA 1
ATOM 642 C C . ALA A 1 78 ? -17.640 -6.132 18.093 1.00 85.50 78 ALA A C 1
ATOM 644 O O . ALA A 1 78 ? -17.771 -6.267 16.869 1.00 85.50 78 ALA A O 1
ATOM 645 N N . ASP A 1 79 ? -18.124 -5.078 18.754 1.00 87.81 79 ASP A N 1
ATOM 646 C CA . ASP A 1 79 ? -18.863 -3.991 18.114 1.00 87.81 79 ASP A CA 1
ATOM 647 C C . ASP A 1 79 ? -17.955 -3.132 17.229 1.00 87.81 79 ASP A C 1
ATOM 649 O O . ASP A 1 79 ? -18.311 -2.842 16.082 1.00 87.81 79 ASP A O 1
ATOM 653 N N . GLU A 1 80 ? -16.740 -2.813 17.686 1.00 88.75 80 GLU A N 1
ATOM 654 C CA . GLU A 1 80 ? -15.738 -2.107 16.878 1.00 88.75 80 GLU A CA 1
ATOM 655 C C . GLU A 1 80 ? -15.302 -2.933 15.663 1.00 88.75 80 GLU A C 1
ATOM 657 O O . GLU A 1 80 ? -15.167 -2.393 14.564 1.00 88.75 80 GLU A O 1
ATOM 662 N N . VAL A 1 81 ? -15.151 -4.254 15.812 1.00 88.50 81 VAL A N 1
ATOM 663 C CA . VAL A 1 81 ? -14.847 -5.152 14.686 1.00 88.50 81 VAL A CA 1
ATOM 664 C C . VAL A 1 81 ? -15.978 -5.142 13.659 1.00 88.50 81 VAL A C 1
ATOM 666 O O . VAL A 1 81 ? -15.727 -5.068 12.450 1.00 88.50 81 VAL A O 1
ATOM 669 N N . ARG A 1 82 ? -17.239 -5.208 14.105 1.00 89.56 82 ARG A N 1
ATOM 670 C CA . ARG A 1 82 ? -18.404 -5.160 13.208 1.00 89.56 82 ARG A CA 1
ATOM 671 C C . ARG A 1 82 ? -18.497 -3.806 12.498 1.00 89.56 82 ARG A C 1
ATOM 673 O O . ARG A 1 82 ? -18.727 -3.775 11.285 1.00 89.56 82 ARG A O 1
ATOM 680 N N . ALA A 1 83 ? -18.259 -2.709 13.214 1.00 90.88 83 ALA A N 1
ATOM 681 C CA . ALA A 1 83 ? -18.206 -1.368 12.642 1.00 90.88 83 ALA A CA 1
ATOM 682 C C . ALA A 1 83 ? -17.072 -1.232 11.612 1.00 90.88 83 ALA A C 1
ATOM 684 O O . ALA A 1 83 ? -17.301 -0.727 10.511 1.00 90.88 83 ALA A O 1
ATOM 685 N N . ALA A 1 84 ? -15.878 -1.754 11.910 1.00 90.81 84 ALA A N 1
ATOM 686 C CA . ALA A 1 84 ? -14.728 -1.738 11.010 1.00 90.81 84 ALA A CA 1
ATOM 687 C C . ALA A 1 84 ? -14.989 -2.526 9.718 1.00 90.81 84 ALA A C 1
ATOM 689 O O . ALA A 1 84 ? -14.683 -2.031 8.633 1.00 90.81 84 ALA A O 1
ATOM 690 N N . LYS A 1 85 ? -15.627 -3.704 9.800 1.00 90.69 85 LYS A N 1
ATOM 691 C CA . LYS A 1 85 ? -16.043 -4.478 8.615 1.00 90.69 85 LYS A CA 1
ATOM 692 C C . LYS A 1 85 ? -17.013 -3.696 7.733 1.00 90.69 85 LYS A C 1
ATOM 694 O O . LYS A 1 85 ? -16.822 -3.633 6.519 1.00 90.69 85 LYS A O 1
ATOM 699 N N . LYS A 1 86 ? -18.031 -3.070 8.335 1.00 91.88 86 LYS A N 1
ATOM 700 C CA . LYS A 1 86 ? -19.007 -2.251 7.600 1.00 91.88 86 LYS A CA 1
ATOM 701 C C . LYS A 1 86 ? -18.336 -1.042 6.947 1.00 91.88 86 LYS A C 1
ATOM 703 O O . LYS A 1 86 ? -18.591 -0.766 5.778 1.00 91.88 86 LYS A O 1
ATOM 708 N N . ARG A 1 87 ? -17.447 -0.357 7.675 1.00 92.25 87 ARG A N 1
ATOM 709 C CA . ARG A 1 87 ? -16.660 0.767 7.151 1.00 92.25 87 ARG A CA 1
ATOM 710 C C . ARG A 1 87 ? -15.799 0.334 5.971 1.00 92.25 87 ARG A C 1
ATOM 712 O O . ARG A 1 87 ? -15.794 1.032 4.968 1.00 92.25 87 ARG A O 1
ATOM 719 N N . ASN A 1 88 ? -15.123 -0.809 6.075 1.00 91.62 88 ASN A N 1
ATOM 720 C CA . ASN A 1 88 ? -14.289 -1.339 5.000 1.00 91.62 88 ASN A CA 1
ATOM 721 C C . ASN A 1 88 ? -15.100 -1.660 3.736 1.00 91.62 88 ASN A C 1
ATOM 723 O O . ASN A 1 88 ? -14.681 -1.345 2.626 1.00 91.62 88 ASN A O 1
ATOM 727 N N . LEU A 1 89 ? -16.283 -2.260 3.893 1.00 91.81 89 LEU A N 1
ATOM 728 C CA . LEU A 1 89 ? -17.172 -2.522 2.763 1.00 91.81 89 LEU A CA 1
ATOM 729 C C . LEU A 1 89 ? -17.605 -1.214 2.086 1.00 91.81 89 LEU A C 1
ATOM 731 O O . LEU A 1 89 ? -17.476 -1.075 0.873 1.00 91.81 89 LEU A O 1
ATOM 735 N N . LEU A 1 90 ? -18.071 -0.242 2.875 1.00 93.44 90 LEU A N 1
ATOM 736 C CA . LEU A 1 90 ? -18.521 1.052 2.362 1.00 93.44 90 LEU A CA 1
ATOM 737 C C . LEU A 1 90 ? -17.390 1.832 1.688 1.00 93.44 90 LEU A C 1
ATOM 739 O O . LEU A 1 90 ? -17.607 2.3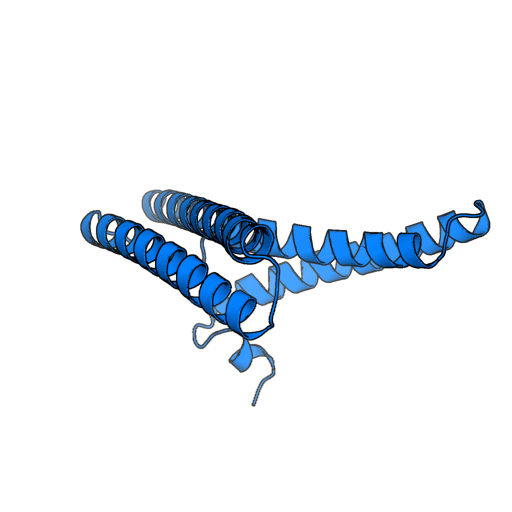92 0.618 1.00 93.44 90 LEU A O 1
ATOM 743 N N . SER A 1 91 ? -16.188 1.848 2.271 1.00 91.44 91 SER A N 1
ATOM 744 C CA . SER A 1 91 ? -15.036 2.530 1.676 1.00 91.44 91 SER A CA 1
ATOM 745 C C . SER A 1 91 ? -14.583 1.862 0.381 1.00 91.44 91 SER A C 1
ATOM 747 O O . SER A 1 91 ? -14.253 2.563 -0.569 1.00 91.44 91 SER A O 1
ATOM 749 N N . SER A 1 92 ? -14.636 0.531 0.303 1.00 91.19 92 SER A N 1
ATOM 750 C CA . SER A 1 92 ? -14.301 -0.210 -0.919 1.00 91.19 92 SER A CA 1
ATOM 751 C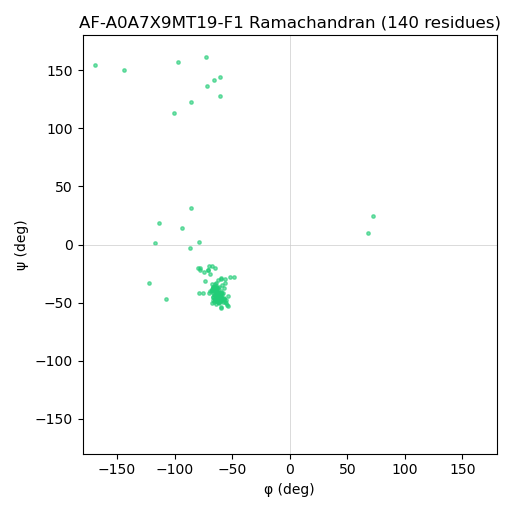 C . SER A 1 92 ? -15.313 0.059 -2.037 1.00 91.19 92 SER A C 1
ATOM 753 O O . SER A 1 92 ? -14.920 0.292 -3.176 1.00 91.19 92 SER A O 1
ATOM 755 N N . ILE A 1 93 ? -16.612 0.109 -1.714 1.00 93.38 93 ILE A N 1
ATOM 756 C CA . ILE A 1 93 ? -17.662 0.482 -2.676 1.00 93.38 93 ILE A CA 1
ATOM 757 C C . ILE A 1 93 ? -17.487 1.935 -3.125 1.00 93.38 93 ILE A C 1
ATOM 759 O O . ILE A 1 93 ? -17.521 2.213 -4.321 1.00 93.38 93 ILE A O 1
ATOM 763 N N . ALA A 1 94 ? -17.268 2.859 -2.186 1.00 93.62 94 ALA A N 1
ATOM 764 C CA . ALA A 1 94 ? -17.045 4.267 -2.499 1.00 93.62 94 ALA A CA 1
ATOM 765 C C . ALA A 1 94 ? -15.812 4.457 -3.394 1.00 93.62 94 ALA A C 1
ATOM 767 O O . ALA A 1 94 ? -15.863 5.230 -4.348 1.00 93.62 94 ALA A O 1
ATOM 768 N N . PHE A 1 95 ? -14.738 3.705 -3.137 1.00 92.25 95 PHE A N 1
ATOM 769 C CA . PHE A 1 95 ? -13.547 3.679 -3.979 1.00 92.25 95 PHE A CA 1
ATOM 770 C C . PHE A 1 95 ? -13.858 3.160 -5.389 1.00 92.25 95 PHE A C 1
ATOM 772 O O . PHE A 1 95 ? -13.527 3.842 -6.357 1.00 92.25 95 PHE A O 1
ATOM 779 N N . CYS A 1 96 ? -14.552 2.021 -5.524 1.00 93.50 96 CYS A 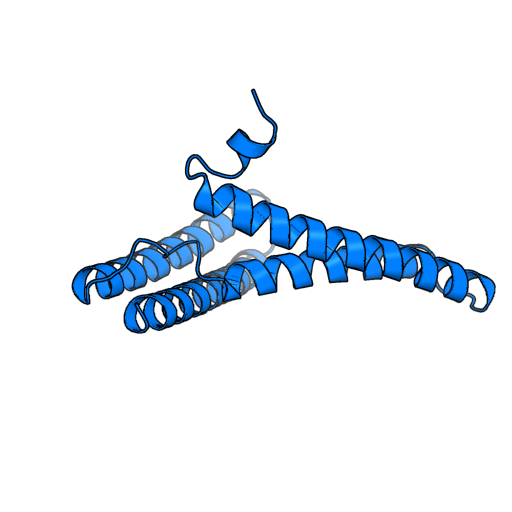N 1
ATOM 780 C CA . CYS A 1 96 ? -14.988 1.499 -6.825 1.00 93.50 96 CYS A CA 1
ATOM 781 C C . CYS A 1 96 ? -15.793 2.536 -7.611 1.00 93.50 96 CYS A C 1
ATOM 783 O O . CYS A 1 96 ? -15.483 2.812 -8.768 1.00 93.50 96 CYS A O 1
ATOM 785 N N . VAL A 1 97 ? -16.826 3.111 -6.989 1.00 94.06 97 VAL A N 1
ATOM 786 C CA . VAL A 1 97 ? -17.729 4.067 -7.643 1.00 94.06 97 VAL A CA 1
ATOM 787 C C . VAL A 1 97 ? -16.975 5.338 -8.024 1.00 94.06 97 VAL A C 1
ATOM 789 O O . VAL A 1 97 ? -17.070 5.776 -9.168 1.00 94.06 97 VAL A O 1
ATOM 792 N N . GLY A 1 98 ? -16.177 5.897 -7.111 1.00 94.06 98 GLY A N 1
ATOM 793 C CA . GLY A 1 98 ? -15.381 7.096 -7.371 1.00 94.06 98 GLY A CA 1
ATOM 794 C C . GLY A 1 98 ? -14.389 6.899 -8.517 1.00 94.06 98 GLY A C 1
ATOM 795 O O . GLY A 1 98 ? -14.346 7.710 -9.440 1.00 94.06 98 GLY A O 1
ATOM 796 N N . MET A 1 99 ? -13.649 5.788 -8.513 1.00 93.44 99 MET A N 1
ATOM 797 C CA . MET A 1 99 ? -12.713 5.445 -9.588 1.00 93.44 99 MET A CA 1
ATOM 798 C C . MET A 1 99 ? -13.423 5.182 -10.920 1.00 93.44 99 MET A C 1
ATOM 800 O O . MET A 1 99 ? -12.924 5.592 -11.968 1.00 93.44 99 MET A O 1
ATOM 804 N N . SER A 1 100 ? -14.603 4.557 -10.891 1.00 93.38 100 SER A N 1
ATOM 805 C CA . SER A 1 100 ? -15.410 4.334 -12.096 1.00 93.38 100 SER A CA 1
ATOM 806 C C . SER A 1 100 ? -15.860 5.660 -12.702 1.00 93.38 100 SER A C 1
ATOM 808 O O . SER A 1 100 ? -15.624 5.904 -13.882 1.00 93.38 100 SER A O 1
ATOM 810 N N . LEU A 1 101 ? -16.406 6.572 -11.892 1.00 94.44 101 LEU A N 1
ATOM 811 C CA . LEU A 1 101 ? -16.808 7.904 -12.350 1.00 94.44 101 LEU A CA 1
ATOM 812 C C . LEU A 1 101 ? -15.623 8.687 -12.929 1.00 94.44 101 LEU A C 1
ATOM 814 O O . LEU A 1 101 ? -15.729 9.222 -14.030 1.00 94.44 101 LEU A O 1
ATOM 818 N N . LEU A 1 102 ? -14.477 8.696 -12.241 1.00 94.25 102 LEU A N 1
ATOM 819 C CA . LEU A 1 102 ? -13.260 9.348 -12.734 1.00 94.25 102 LEU A CA 1
ATOM 820 C C . LEU A 1 102 ? -12.804 8.781 -14.082 1.00 94.25 102 LEU A C 1
ATOM 822 O O . LEU A 1 102 ? -12.440 9.535 -14.980 1.00 94.25 102 LEU A O 1
ATOM 826 N N . SER A 1 103 ? -12.848 7.461 -14.250 1.00 92.50 103 SER A N 1
ATOM 827 C CA . SER A 1 103 ? -12.430 6.824 -15.499 1.00 92.50 103 SER A CA 1
ATOM 828 C C . SER A 1 103 ? -13.353 7.155 -16.682 1.00 92.50 103 SER A C 1
ATOM 830 O O . SER A 1 103 ? -12.858 7.356 -17.791 1.00 92.50 103 SER A O 1
ATOM 832 N N . ILE A 1 104 ? -14.666 7.271 -16.441 1.00 93.06 104 ILE A N 1
ATOM 833 C CA . ILE A 1 104 ? -15.653 7.690 -17.449 1.00 93.06 104 ILE A CA 1
ATOM 834 C C . ILE A 1 104 ? -15.396 9.145 -17.848 1.00 93.06 104 ILE A C 1
ATOM 836 O O . ILE A 1 104 ? -15.383 9.464 -19.034 1.00 93.06 104 ILE A O 1
ATOM 840 N N . LEU A 1 105 ? -15.123 10.021 -16.874 1.00 93.94 105 LEU A N 1
ATOM 841 C CA . LEU A 1 105 ? -14.775 11.424 -17.130 1.00 93.94 105 LEU A CA 1
ATOM 842 C C . LEU A 1 105 ? -13.483 11.572 -17.946 1.00 93.94 105 LEU A C 1
ATOM 844 O O . LEU A 1 105 ? -13.354 12.512 -18.724 1.00 93.94 105 LEU A O 1
ATOM 848 N N . MET A 1 106 ? -12.546 10.633 -17.806 1.00 93.25 106 MET A N 1
ATOM 849 C CA . MET A 1 106 ? -11.326 10.565 -18.618 1.00 93.25 106 MET A CA 1
ATOM 850 C C . MET A 1 106 ? -11.546 9.966 -20.018 1.00 93.25 106 MET A C 1
ATOM 852 O O . MET A 1 106 ? -10.581 9.803 -20.761 1.00 93.25 106 MET A O 1
ATOM 856 N N . GLY A 1 107 ? -12.784 9.618 -20.385 1.00 91.88 107 GLY A N 1
ATOM 857 C CA . GLY A 1 107 ? -13.121 9.087 -21.705 1.00 91.88 107 GLY A CA 1
ATOM 858 C C . GLY A 1 107 ? -12.648 7.651 -21.947 1.00 91.88 107 GLY A C 1
ATOM 859 O O . GLY A 1 107 ? -12.429 7.271 -23.096 1.00 91.88 107 GLY A O 1
ATOM 860 N N . ARG A 1 108 ? -12.452 6.848 -20.890 1.00 90.38 108 ARG A N 1
ATOM 861 C CA . ARG A 1 108 ? -12.101 5.426 -21.039 1.00 90.38 108 ARG A CA 1
ATOM 862 C C . ARG A 1 108 ? -13.296 4.596 -21.512 1.00 90.38 108 ARG A C 1
ATOM 864 O O . ARG A 1 108 ? -14.448 5.016 -21.416 1.00 90.38 108 ARG A O 1
ATOM 871 N N . SER A 1 109 ? -13.010 3.402 -22.038 1.00 93.69 109 SER A N 1
ATOM 872 C CA . SER A 1 109 ? -14.055 2.465 -22.448 1.00 93.69 109 SER A CA 1
ATOM 873 C C . SER A 1 109 ? -14.931 2.089 -21.247 1.00 93.69 109 SER A C 1
ATOM 875 O O . SER A 1 109 ? -14.430 1.936 -20.135 1.00 93.69 109 SER A O 1
ATOM 877 N N . MET A 1 110 ? -16.236 1.893 -21.464 1.00 90.00 110 MET A N 1
ATOM 878 C CA . MET A 1 110 ? -17.163 1.504 -20.387 1.00 90.00 110 MET A CA 1
ATOM 879 C C . MET A 1 110 ? -16.723 0.220 -19.672 1.00 90.00 110 MET A C 1
ATOM 881 O O . MET A 1 110 ? -16.920 0.085 -18.468 1.00 90.00 110 MET A O 1
ATOM 885 N N . LEU A 1 111 ? -16.097 -0.707 -20.404 1.00 92.38 111 LEU A N 1
ATOM 886 C CA . LEU A 1 111 ? -15.579 -1.947 -19.838 1.00 92.38 111 LEU A CA 1
ATOM 887 C C . LEU A 1 111 ? -14.406 -1.666 -18.895 1.00 92.38 111 LEU A C 1
ATOM 889 O O . LEU A 1 111 ? -14.449 -2.105 -17.748 1.00 92.38 111 LEU A O 1
ATOM 893 N N . ASP A 1 112 ? -13.404 -0.895 -19.325 1.00 90.94 112 ASP A N 1
ATOM 894 C CA . ASP A 1 112 ? -12.257 -0.544 -18.473 1.00 90.94 112 ASP A CA 1
ATOM 895 C C . ASP A 1 112 ? -12.690 0.285 -17.266 1.00 90.94 112 ASP A C 1
ATOM 897 O O . ASP A 1 112 ? -12.185 0.098 -16.156 1.00 90.94 112 ASP A O 1
ATOM 901 N N . SER A 1 113 ? -13.665 1.168 -17.483 1.00 92.69 113 SER A N 1
ATOM 902 C CA . SER A 1 113 ? -14.239 2.036 -16.467 1.00 92.69 113 SER A CA 1
ATOM 903 C C . SER A 1 113 ? -14.972 1.305 -15.354 1.00 92.69 113 SER A C 1
ATOM 905 O O . SER A 1 113 ? -15.153 1.873 -14.284 1.00 92.69 113 SER A O 1
ATOM 907 N N . VAL A 1 114 ? -15.380 0.057 -15.578 1.00 92.25 114 VAL A N 1
ATOM 908 C CA . VAL A 1 114 ? -16.043 -0.766 -14.562 1.00 92.25 114 VAL A CA 1
ATOM 909 C C . VAL A 1 114 ? -15.107 -1.860 -14.060 1.00 92.25 114 VAL A C 1
ATOM 911 O O . VAL A 1 114 ? -14.956 -2.032 -12.851 1.00 92.25 114 VAL A O 1
ATOM 914 N N . MET A 1 115 ? -14.435 -2.579 -14.961 1.00 93.56 115 MET A N 1
ATOM 915 C CA . MET A 1 115 ? -13.615 -3.738 -14.605 1.00 93.56 115 MET A CA 1
ATOM 916 C C . MET A 1 115 ? -12.390 -3.364 -13.774 1.00 93.56 115 MET A C 1
ATOM 918 O O . MET A 1 115 ? -12.121 -4.013 -12.762 1.00 93.56 115 MET A O 1
ATOM 922 N N . VAL A 1 116 ? -11.653 -2.315 -14.159 1.00 92.62 116 VAL A N 1
ATOM 923 C CA . VAL A 1 116 ? -10.424 -1.934 -13.446 1.00 92.62 116 VAL A CA 1
ATOM 924 C C . VAL A 1 116 ? -10.738 -1.453 -12.022 1.00 92.62 116 VAL A C 1
ATOM 926 O O . VAL A 1 116 ? -10.142 -1.984 -11.081 1.00 92.62 116 VAL A O 1
ATOM 929 N N . PRO A 1 117 ? -11.699 -0.531 -11.803 1.00 94.00 117 PRO A N 1
ATOM 930 C CA . PRO A 1 117 ? -12.105 -0.138 -10.454 1.00 94.00 117 PRO A CA 1
ATOM 931 C C . PRO A 1 117 ? -12.675 -1.285 -9.624 1.00 94.00 117 PRO A C 1
ATOM 933 O O . PRO A 1 117 ? -12.401 -1.346 -8.428 1.00 94.00 117 PRO A O 1
ATOM 936 N N . LEU A 1 118 ? -13.430 -2.203 -10.238 1.00 93.56 118 LEU A N 1
ATOM 937 C CA . LEU A 1 118 ? -13.995 -3.357 -9.542 1.00 93.56 118 LEU A CA 1
ATOM 938 C C . LEU A 1 118 ? -12.894 -4.264 -8.984 1.00 93.56 118 LEU A C 1
ATOM 940 O O . LEU A 1 118 ? -12.914 -4.590 -7.798 1.00 93.56 118 LEU A O 1
ATOM 944 N N . ILE A 1 119 ? -11.909 -4.631 -9.810 1.00 94.00 119 ILE A N 1
ATOM 945 C CA . ILE A 1 119 ? -10.763 -5.438 -9.370 1.00 94.00 119 ILE A CA 1
ATOM 946 C C . ILE A 1 119 ? -9.995 -4.697 -8.272 1.00 94.00 119 ILE A C 1
ATOM 948 O O . ILE A 1 119 ? -9.692 -5.279 -7.230 1.00 94.00 119 ILE A O 1
ATOM 952 N N . ALA A 1 120 ? -9.723 -3.405 -8.470 1.00 91.94 120 ALA A N 1
ATOM 953 C CA . ALA A 1 120 ? -8.991 -2.596 -7.504 1.00 91.94 120 ALA A CA 1
ATOM 954 C C . ALA A 1 120 ? -9.720 -2.494 -6.153 1.00 91.94 120 ALA A C 1
ATOM 956 O O . ALA A 1 120 ? -9.091 -2.623 -5.104 1.00 91.94 120 ALA A O 1
ATOM 957 N N . GLY A 1 121 ? -11.043 -2.324 -6.147 1.00 92.06 121 GLY A N 1
ATOM 958 C CA . GLY A 1 121 ? -11.815 -2.276 -4.909 1.00 92.06 121 GLY A CA 1
ATOM 959 C C . GLY A 1 121 ? -11.991 -3.633 -4.234 1.00 92.06 121 GLY A C 1
ATOM 960 O O . GLY A 1 121 ? -11.989 -3.688 -3.006 1.00 92.06 121 GLY A O 1
ATOM 961 N N . ILE A 1 122 ? -12.061 -4.738 -4.990 1.00 92.94 122 ILE A N 1
ATOM 962 C CA . ILE A 1 122 ? -11.993 -6.091 -4.412 1.00 92.94 122 ILE A CA 1
ATOM 963 C C . ILE A 1 122 ? -10.644 -6.286 -3.714 1.00 92.94 122 ILE A C 1
ATOM 965 O O . ILE A 1 122 ? -10.608 -6.731 -2.566 1.00 92.94 122 ILE A O 1
ATOM 969 N N . LEU A 1 123 ? -9.540 -5.916 -4.370 1.00 92.06 123 LEU A N 1
ATOM 970 C CA . LEU A 1 123 ? -8.205 -5.985 -3.776 1.00 92.06 123 LEU A CA 1
ATOM 971 C C . LEU A 1 123 ? -8.119 -5.140 -2.501 1.00 92.06 123 LEU A C 1
ATOM 973 O O . LEU A 1 123 ? -7.703 -5.652 -1.463 1.00 92.06 123 LEU A O 1
ATOM 977 N N . TRP A 1 124 ? -8.593 -3.894 -2.548 1.00 90.94 124 TRP A N 1
ATOM 978 C CA . TRP A 1 124 ? -8.645 -3.003 -1.388 1.00 90.94 124 TRP A CA 1
ATOM 979 C C . TRP A 1 124 ? -9.438 -3.611 -0.223 1.00 90.94 124 TRP A C 1
ATOM 981 O O . TRP A 1 124 ? -8.962 -3.664 0.915 1.00 90.94 124 TRP A O 1
ATOM 991 N N . PHE A 1 125 ? -10.623 -4.155 -0.511 1.00 92.56 125 PHE A N 1
ATOM 992 C CA . PHE A 1 125 ? -11.470 -4.808 0.481 1.00 92.56 125 PHE A CA 1
ATOM 993 C C . PHE A 1 125 ? -10.770 -6.002 1.141 1.00 92.56 125 PHE A C 1
ATOM 995 O O . PHE A 1 125 ? -10.817 -6.147 2.370 1.00 92.56 125 PHE A O 1
ATOM 1002 N N . VAL A 1 126 ? -10.119 -6.851 0.339 1.00 92.31 126 VAL A N 1
ATOM 1003 C CA . VAL A 1 126 ? -9.385 -8.033 0.810 1.00 92.31 126 VAL A CA 1
ATOM 1004 C C . VAL A 1 126 ? -8.200 -7.619 1.677 1.00 92.31 126 VAL A C 1
ATOM 1006 O O . VAL A 1 126 ? -8.062 -8.137 2.785 1.00 92.31 126 VAL A O 1
ATOM 1009 N N . MET A 1 127 ? -7.390 -6.657 1.228 1.00 90.69 127 MET A N 1
ATOM 1010 C CA . MET A 1 127 ? -6.237 -6.145 1.978 1.00 90.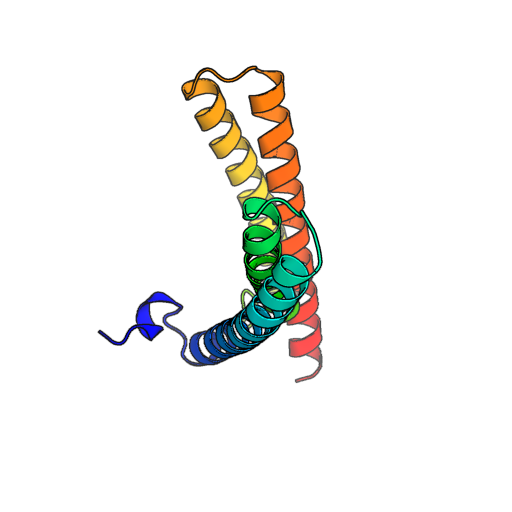69 127 MET A CA 1
ATOM 1011 C C . MET A 1 127 ? -6.648 -5.655 3.371 1.00 90.69 127 MET A C 1
ATOM 1013 O O . MET A 1 127 ? -6.103 -6.106 4.381 1.00 90.69 127 MET A O 1
ATOM 1017 N N . ASN A 1 128 ? -7.680 -4.816 3.449 1.00 91.31 128 ASN A N 1
ATOM 1018 C CA . ASN A 1 128 ? -8.169 -4.290 4.723 1.00 91.31 128 ASN A CA 1
ATOM 1019 C C . ASN A 1 128 ? -8.798 -5.372 5.607 1.00 91.31 128 ASN A C 1
ATOM 1021 O O . ASN A 1 128 ? -8.661 -5.335 6.828 1.00 91.31 128 ASN A O 1
ATOM 1025 N N . SER A 1 129 ? -9.451 -6.369 5.010 1.00 91.00 129 SER A N 1
ATOM 1026 C CA . SER A 1 129 ? -10.011 -7.502 5.755 1.00 91.00 129 SER A CA 1
ATOM 1027 C C . SER A 1 129 ? -8.916 -8.378 6.370 1.00 91.00 129 SER A C 1
ATOM 1029 O O . SER A 1 129 ? -9.059 -8.827 7.509 1.00 91.00 129 SER A O 1
ATOM 1031 N N . ILE A 1 130 ? -7.807 -8.594 5.652 1.00 90.88 130 ILE A N 1
ATOM 1032 C CA . ILE A 1 130 ? -6.628 -9.300 6.174 1.00 90.88 130 ILE A CA 1
ATOM 1033 C C . ILE A 1 130 ? -6.001 -8.497 7.319 1.00 90.88 130 ILE A C 1
ATOM 1035 O O . ILE A 1 130 ? -5.748 -9.065 8.383 1.00 90.88 130 ILE A O 1
ATOM 1039 N N . SER A 1 131 ? -5.804 -7.191 7.124 1.00 90.44 131 SER A N 1
ATOM 1040 C CA . SER A 1 131 ? -5.258 -6.281 8.140 1.00 90.44 131 SER A CA 1
ATOM 1041 C C . SER A 1 131 ? -6.104 -6.286 9.418 1.00 90.44 131 SER A C 1
ATOM 1043 O O . SER A 1 131 ? -5.579 -6.509 10.512 1.00 90.44 131 SER A O 1
ATOM 1045 N N . LEU A 1 132 ? -7.431 -6.179 9.287 1.00 90.38 132 LEU A N 1
ATOM 1046 C CA . LEU A 1 132 ? -8.363 -6.242 10.413 1.00 90.38 132 LEU A CA 1
ATOM 1047 C C . LEU A 1 132 ? -8.287 -7.589 11.139 1.00 90.38 132 LEU A C 1
ATOM 1049 O O . LEU A 1 132 ? -8.187 -7.620 12.363 1.00 90.38 132 LEU A O 1
ATOM 1053 N N . ARG A 1 133 ? -8.289 -8.711 10.403 1.00 88.75 133 ARG A N 1
ATOM 1054 C CA . ARG A 1 133 ? -8.177 -10.050 11.003 1.00 88.75 133 ARG A CA 1
ATOM 1055 C C . ARG A 1 133 ? -6.880 -10.200 11.797 1.00 88.75 133 ARG A C 1
ATOM 1057 O O . ARG A 1 133 ? -6.902 -10.769 12.884 1.00 88.75 133 ARG A O 1
ATOM 1064 N N . LYS A 1 134 ? -5.763 -9.697 11.263 1.00 88.38 134 LYS A N 1
ATOM 1065 C CA . LYS A 1 134 ? -4.462 -9.740 11.940 1.00 88.38 134 LYS A CA 1
ATOM 1066 C C . LYS A 1 134 ? -4.422 -8.859 13.181 1.00 88.38 134 LYS A C 1
ATOM 1068 O O . LYS A 1 134 ? -3.859 -9.290 14.181 1.00 88.38 134 LYS A O 1
ATOM 1073 N N . SER A 1 135 ? -5.043 -7.684 13.143 1.00 87.94 135 SER A N 1
ATOM 1074 C CA .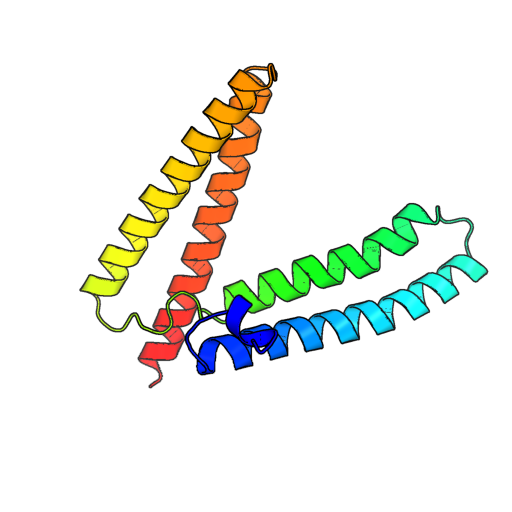 SER A 1 135 ? -5.144 -6.825 14.323 1.00 87.94 135 SER A CA 1
ATOM 1075 C C . SER A 1 135 ? -5.973 -7.464 15.433 1.00 87.94 135 SER A C 1
ATOM 1077 O O . SER A 1 135 ? -5.532 -7.499 16.573 1.00 87.94 135 SER A O 1
ATOM 1079 N N . VAL A 1 136 ? -7.135 -8.040 15.101 1.00 87.81 136 VAL A N 1
ATOM 1080 C CA . VAL A 1 136 ? -7.990 -8.726 16.086 1.00 87.81 136 VAL A CA 1
ATOM 1081 C C . VAL A 1 136 ? -7.266 -9.914 16.713 1.00 87.81 136 VAL A C 1
ATOM 1083 O O . VAL A 1 136 ? -7.353 -10.104 17.917 1.00 87.81 136 VAL A O 1
ATOM 1086 N N . GLN A 1 137 ? -6.521 -10.685 15.912 1.00 85.75 137 GLN A N 1
ATOM 1087 C CA . GLN A 1 137 ? -5.709 -11.786 16.430 1.00 85.75 137 GLN A CA 1
ATOM 1088 C C . GLN A 1 137 ? -4.666 -11.283 17.440 1.00 85.75 137 GLN A C 1
ATOM 1090 O O . GLN A 1 137 ? -4.595 -11.811 18.538 1.00 85.75 137 GLN A O 1
ATOM 1095 N N . LYS A 1 138 ? -3.913 -10.229 17.102 1.00 83.31 138 LYS A N 1
ATOM 1096 C CA . LYS A 1 138 ? -2.898 -9.655 18.001 1.00 83.31 138 LYS A CA 1
ATOM 1097 C C . LYS A 1 138 ? -3.483 -9.060 19.279 1.00 83.31 138 LYS A C 1
ATOM 1099 O O . LYS A 1 138 ? -2.847 -9.144 20.318 1.00 83.31 138 LYS A O 1
ATOM 1104 N N . ASN A 1 139 ? -4.661 -8.452 19.190 1.00 80.56 139 ASN A N 1
ATOM 1105 C CA . ASN A 1 139 ? -5.320 -7.821 20.330 1.00 80.56 139 ASN A CA 1
ATOM 1106 C C . ASN A 1 139 ? -6.004 -8.841 21.252 1.00 80.56 139 ASN A C 1
ATOM 1108 O O . ASN A 1 139 ? -6.262 -8.515 22.399 1.00 80.56 139 ASN A O 1
ATOM 1112 N N . ALA A 1 140 ? -6.303 -10.048 20.763 1.00 75.00 140 ALA A N 1
ATOM 1113 C CA . ALA A 1 140 ? -6.811 -11.146 21.585 1.00 75.00 140 ALA A CA 1
ATOM 1114 C C . ALA A 1 140 ? -5.702 -11.874 22.370 1.00 75.00 140 ALA A C 1
ATOM 1116 O O . ALA A 1 140 ? -6.006 -12.557 23.343 1.00 75.00 140 ALA A O 1
ATOM 1117 N N . ASP A 1 141 ? -4.444 -11.738 21.935 1.00 63.31 141 ASP A N 1
ATOM 1118 C CA . ASP A 1 141 ? -3.262 -12.316 22.590 1.00 63.31 141 ASP A CA 1
ATOM 1119 C C . ASP A 1 141 ? -2.686 -11.404 23.705 1.00 63.31 141 ASP A C 1
ATOM 1121 O O . ASP A 1 141 ? -1.706 -11.780 24.354 1.00 63.31 141 ASP A O 1
ATOM 1125 N N . LEU A 1 142 ? -3.259 -10.207 23.905 1.00 57.84 142 LEU A N 1
ATOM 1126 C CA . LEU A 1 142 ? -2.879 -9.198 24.907 1.00 57.84 142 LEU A CA 1
ATOM 1127 C C . LEU A 1 142 ? -3.917 -9.123 26.031 1.00 57.84 142 LEU A C 1
ATOM 1129 O O . LEU A 1 142 ? -3.485 -8.938 27.191 1.00 57.84 142 LEU A O 1
#

Radius of gyration: 19.18 Å; Cα contacts (8 Å, |Δi|>4): 112; chains: 1; bounding box: 46×32×48 Å

Foldseek 3Di:
DPPLVVQDVDPVRSVQLVVLLVVLVVQLVVLLVVLVVVVVVDPDDVVVSNVVSVVSSVVSSLVSQLLVLVVCLPQADPVSLVVLLVVLVVVLVVQLVVQLVVCVVVVDDNCCSRVVSNVVSVVSSVSNVSSSVNSNVVNVVD

pLDDT: mean 90.14, std 7.7, range [52.16, 97.94]

Secondary structure (DSSP, 8-state):
--GGGGT-SSHHHHHHHHHHHHHHHHHHHHHHHHHHHHHHHS---HHHHHHHHHHHHHHHHH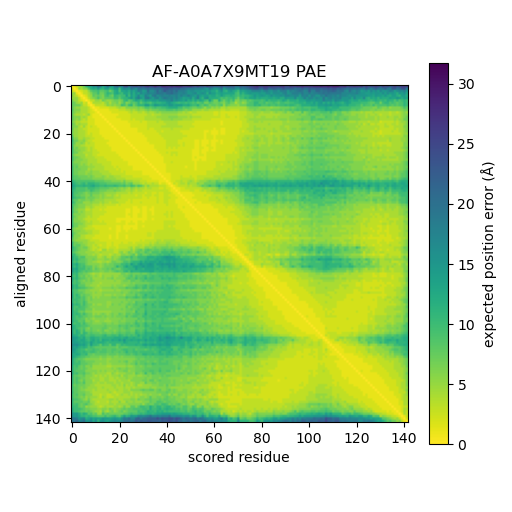HHHHHHTGGGTT--SHHHHHHHHHHHHHHHHHHHHHHHHHHHHTT--HHHHHHHHHHHHHHHHHHHHHHHHHHHHHHH--

Solvent-accessible surface area (backbone atoms only — not comparable to full-atom values): 7471 Å² total; per-residue (Å²): 134,65,81,57,62,77,76,34,93,48,67,70,58,31,54,54,53,51,51,41,50,50,56,19,49,52,52,21,54,55,41,42,55,52,34,53,54,49,50,77,78,42,92,66,60,66,66,59,52,56,45,51,27,53,50,49,25,52,52,50,30,50,50,52,51,34,64,61,4,66,93,35,65,90,41,81,49,74,65,50,50,53,51,49,53,53,50,43,54,51,51,23,51,50,48,21,52,52,46,20,54,52,31,47,75,70,68,48,54,73,64,58,21,46,53,53,25,47,54,51,22,51,51,51,37,51,46,52,50,50,11,42,54,39,15,45,55,57,56,71,76,107